Protein AF-A0A6A6EP30-F1 (afdb_monomer)

Secondary structure (DSSP, 8-state):
-PPPPPPPPP-S-GGGHHHHHHHHHHHHHHTT--HHHHHHHHHHHHS---

Structure (mmCIF, N/CA/C/O backbone):
data_AF-A0A6A6EP30-F1
#
_entry.id   AF-A0A6A6EP30-F1
#
loop_
_atom_site.group_PDB
_atom_site.id
_atom_site.type_symbol
_atom_site.label_atom_id
_atom_site.label_alt_id
_atom_site.label_comp_id
_atom_site.label_asym_id
_atom_site.label_entity_id
_atom_site.label_seq_id
_atom_site.pdbx_PDB_ins_code
_atom_site.Cartn_x
_atom_site.Cartn_y
_atom_site.Cartn_z
_atom_site.occupancy
_atom_site.B_iso_or_equiv
_atom_site.auth_seq_id
_atom_site.auth_comp_id
_atom_site.auth_asym_id
_atom_site.auth_atom_id
_atom_site.pdbx_PDB_model_num
ATOM 1 N N . ARG A 1 1 ? -14.242 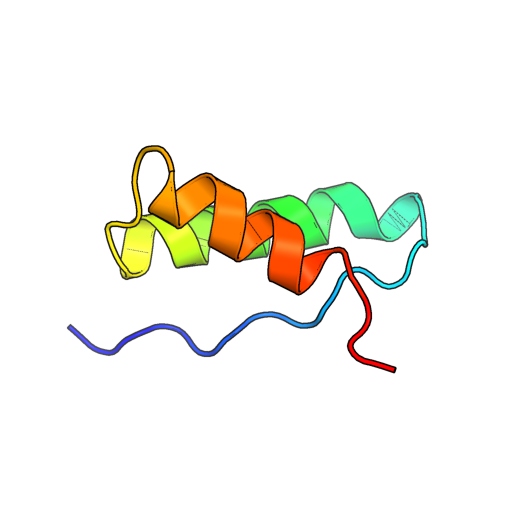15.894 7.222 1.00 60.94 1 ARG A N 1
ATOM 2 C CA . ARG A 1 1 ? -12.956 15.982 6.482 1.00 60.94 1 ARG A CA 1
ATOM 3 C C . ARG A 1 1 ? -13.148 15.214 5.178 1.00 60.94 1 ARG A C 1
ATOM 5 O O . ARG A 1 1 ? -13.618 14.086 5.285 1.00 60.94 1 ARG A O 1
ATOM 12 N N . PRO A 1 2 ? -12.921 15.797 3.989 1.00 68.94 2 PRO A N 1
ATOM 13 C CA . PRO A 1 2 ? -13.091 15.056 2.740 1.00 68.94 2 PRO A CA 1
ATOM 14 C C . PRO A 1 2 ? -12.103 13.883 2.713 1.00 68.94 2 PRO A C 1
ATOM 16 O O . PRO A 1 2 ? -10.929 14.065 3.038 1.00 68.94 2 PRO A O 1
ATOM 19 N N . ARG A 1 3 ? -12.603 12.678 2.420 1.00 77.06 3 ARG A N 1
ATOM 20 C CA . ARG A 1 3 ? -11.783 11.463 2.323 1.00 77.06 3 ARG A CA 1
ATOM 21 C C . ARG A 1 3 ? -10.952 11.540 1.044 1.00 77.06 3 ARG A C 1
ATOM 23 O O . ARG A 1 3 ? -11.484 11.924 0.004 1.00 77.06 3 ARG A O 1
ATOM 30 N N . LEU A 1 4 ? -9.665 11.194 1.120 1.00 85.44 4 LEU A N 1
ATOM 31 C CA . LEU A 1 4 ? -8.838 11.072 -0.083 1.00 85.44 4 LEU A CA 1
ATOM 32 C C . LEU A 1 4 ? -9.414 9.981 -0.999 1.00 85.44 4 LEU A C 1
ATOM 34 O O . LEU A 1 4 ? -9.901 8.968 -0.481 1.00 85.44 4 LEU A O 1
ATOM 38 N N . PRO A 1 5 ? -9.350 10.146 -2.332 1.00 88.38 5 PRO A N 1
ATOM 39 C CA . PRO A 1 5 ? -9.681 9.063 -3.247 1.00 88.38 5 PRO A CA 1
ATOM 40 C C . PRO A 1 5 ? -8.750 7.871 -3.012 1.00 88.38 5 PRO A C 1
ATOM 42 O O . PRO A 1 5 ? -7.646 8.012 -2.473 1.00 88.38 5 PRO A O 1
ATOM 45 N N . ASP A 1 6 ? -9.210 6.688 -3.396 1.00 87.62 6 ASP A N 1
ATOM 46 C CA . ASP A 1 6 ? -8.381 5.497 -3.318 1.00 87.62 6 ASP A CA 1
ATOM 47 C C . ASP A 1 6 ? -7.219 5.568 -4.323 1.00 87.62 6 ASP A C 1
ATOM 49 O O . ASP A 1 6 ? -7.431 5.905 -5.490 1.00 87.62 6 ASP A O 1
ATOM 53 N N . PRO A 1 7 ? -5.982 5.275 -3.886 1.00 87.25 7 PRO A N 1
ATOM 54 C CA . PRO A 1 7 ? -4.847 5.176 -4.779 1.00 87.25 7 PRO A CA 1
ATOM 55 C C . PRO A 1 7 ? -4.959 3.928 -5.666 1.00 87.25 7 PRO A C 1
ATOM 57 O O . PRO A 1 7 ? -5.624 2.957 -5.293 1.00 87.25 7 PRO A O 1
ATOM 60 N N . PRO A 1 8 ? -4.278 3.924 -6.825 1.00 87.44 8 PRO A N 1
ATOM 61 C CA . PRO A 1 8 ? -4.248 2.758 -7.696 1.00 87.44 8 PRO A CA 1
ATOM 62 C C . PRO A 1 8 ? -3.596 1.557 -6.998 1.00 87.44 8 PRO A C 1
ATOM 64 O O . PRO A 1 8 ? -2.716 1.717 -6.142 1.00 87.44 8 PRO A O 1
ATOM 67 N N . CYS A 1 9 ? -3.990 0.350 -7.408 1.00 92.19 9 CYS A N 1
ATOM 68 C CA . CYS A 1 9 ? -3.305 -0.871 -6.996 1.00 92.19 9 CYS A CA 1
ATOM 69 C C . CYS A 1 9 ? -1.835 -0.848 -7.439 1.00 92.19 9 CYS A C 1
ATOM 71 O O . CYS A 1 9 ? -1.457 -0.169 -8.403 1.00 92.19 9 CYS A O 1
ATOM 73 N N . PHE A 1 10 ? -0.990 -1.585 -6.723 1.00 91.25 10 PHE A N 1
ATOM 74 C CA . PHE A 1 10 ? 0.416 -1.683 -7.072 1.00 91.25 10 PHE A CA 1
ATOM 75 C C . PHE A 1 10 ? 0.565 -2.356 -8.441 1.00 91.25 10 PHE A C 1
ATOM 77 O O . PHE A 1 10 ? 0.008 -3.416 -8.721 1.00 91.25 10 PHE A O 1
ATOM 84 N N . ASN A 1 11 ? 1.334 -1.728 -9.327 1.00 88.12 11 ASN A N 1
ATOM 85 C CA . ASN A 1 11 ? 1.518 -2.203 -10.697 1.00 88.12 11 ASN A CA 1
ATOM 86 C C . ASN A 1 11 ? 2.715 -3.159 -10.851 1.00 88.12 11 ASN A C 1
ATOM 88 O O . ASN A 1 11 ? 3.198 -3.351 -11.965 1.00 88.12 11 ASN A O 1
ATOM 92 N N . SER A 1 12 ? 3.225 -3.707 -9.744 1.00 88.12 12 SER A N 1
ATOM 93 C CA . SER A 1 12 ? 4.383 -4.615 -9.683 1.00 88.12 12 SER A CA 1
ATOM 94 C C . SER A 1 12 ? 5.695 -4.053 -10.242 1.00 88.12 12 SER A C 1
ATOM 96 O O . SER A 1 12 ? 6.665 -4.790 -10.404 1.00 88.12 12 SER A O 1
ATOM 98 N N . LYS A 1 13 ? 5.773 -2.743 -10.519 1.00 91.50 13 LYS A N 1
ATOM 99 C CA . LYS A 1 13 ? 6.989 -2.107 -11.033 1.00 91.50 13 LYS A CA 1
ATOM 100 C C . LYS A 1 13 ? 7.848 -1.595 -9.870 1.00 91.50 13 LYS A C 1
ATOM 102 O O . LYS A 1 13 ? 7.409 -0.712 -9.138 1.00 91.50 13 LYS A O 1
ATOM 107 N N . PRO A 1 14 ? 9.101 -2.055 -9.697 1.00 90.50 14 PRO A N 1
ATOM 108 C CA . PRO A 1 14 ? 9.920 -1.654 -8.547 1.00 90.50 14 PRO A CA 1
ATOM 109 C C . PRO A 1 14 ? 10.132 -0.139 -8.432 1.00 90.50 14 PRO A C 1
ATOM 111 O O . PRO A 1 14 ? 10.114 0.419 -7.337 1.00 90.50 14 PRO A O 1
ATOM 114 N N . TYR A 1 15 ? 10.269 0.554 -9.566 1.00 91.25 15 TYR A N 1
ATOM 115 C CA . TYR A 1 15 ? 10.504 1.998 -9.594 1.00 91.25 15 TYR A CA 1
ATOM 116 C C . TYR A 1 15 ? 9.289 2.835 -9.152 1.00 91.25 15 TYR A C 1
ATOM 118 O O . TYR A 1 15 ? 9.452 4.004 -8.807 1.00 91.25 15 TYR A O 1
ATOM 126 N N . THR A 1 16 ? 8.076 2.268 -9.132 1.00 91.12 16 THR A N 1
ATOM 127 C CA . THR A 1 16 ? 6.861 2.952 -8.650 1.00 91.12 16 THR A CA 1
ATOM 128 C C . THR A 1 16 ? 6.570 2.665 -7.178 1.00 91.12 16 THR A C 1
ATOM 130 O O . THR A 1 16 ? 5.759 3.374 -6.582 1.00 91.12 16 THR A O 1
ATOM 133 N N . LEU A 1 17 ? 7.250 1.682 -6.567 1.00 91.81 17 LEU A N 1
ATOM 134 C CA . LEU A 1 17 ? 6.982 1.210 -5.205 1.00 91.81 17 LEU A CA 1
ATOM 135 C C . LEU A 1 17 ? 7.036 2.343 -4.179 1.00 91.81 17 LEU A C 1
ATOM 137 O O . LEU A 1 17 ? 6.137 2.482 -3.354 1.00 91.81 17 LEU A O 1
ATOM 141 N N . ARG A 1 18 ? 8.065 3.195 -4.252 1.00 94.69 18 ARG A N 1
ATOM 142 C CA . ARG A 1 18 ? 8.224 4.315 -3.315 1.00 94.69 18 ARG A CA 1
ATOM 143 C C . ARG A 1 18 ? 7.056 5.296 -3.406 1.00 94.69 18 ARG A C 1
ATOM 145 O O . ARG A 1 18 ? 6.505 5.683 -2.380 1.00 94.69 18 ARG A O 1
ATOM 152 N N . THR A 1 19 ? 6.681 5.689 -4.619 1.00 94.19 19 THR A N 1
ATOM 153 C CA . THR A 1 19 ? 5.562 6.609 -4.860 1.00 94.19 19 THR A CA 1
ATOM 154 C C . THR A 1 19 ? 4.241 5.987 -4.410 1.00 94.19 19 THR A C 1
ATOM 156 O O . THR A 1 19 ? 3.442 6.645 -3.748 1.00 94.19 19 THR A O 1
ATOM 159 N N . TRP A 1 20 ? 4.036 4.702 -4.697 1.00 94.31 20 TRP A N 1
ATOM 160 C CA . TRP A 1 20 ? 2.850 3.958 -4.281 1.00 94.31 20 TRP A CA 1
ATOM 161 C C . TRP A 1 20 ? 2.719 3.884 -2.751 1.00 94.31 20 TRP A C 1
ATOM 163 O O . TRP A 1 20 ? 1.676 4.244 -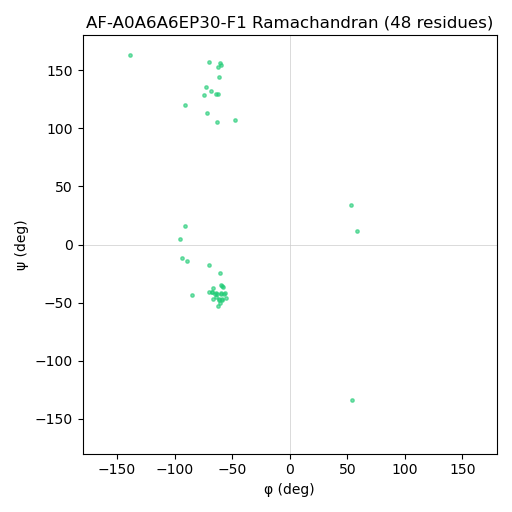2.206 1.00 94.31 20 TRP A O 1
ATOM 173 N N . LEU A 1 21 ? 3.799 3.553 -2.033 1.00 94.75 21 LEU A N 1
ATOM 174 C CA . LEU A 1 21 ? 3.816 3.539 -0.564 1.00 94.75 21 LEU A CA 1
ATOM 175 C C . LEU A 1 21 ? 3.496 4.914 0.044 1.00 94.75 21 LEU A C 1
ATOM 177 O O . LEU A 1 21 ? 2.840 4.987 1.085 1.00 94.75 21 LEU A O 1
ATOM 181 N N . LEU A 1 22 ? 3.926 6.011 -0.593 1.00 95.62 22 LEU A N 1
ATOM 182 C CA . LEU A 1 22 ? 3.583 7.365 -0.143 1.00 95.62 22 LEU A CA 1
ATOM 183 C C . LEU A 1 22 ? 2.079 7.640 -0.255 1.00 95.62 22 LEU A C 1
ATOM 185 O O . LEU A 1 22 ? 1.497 8.187 0.684 1.00 95.62 22 LEU A O 1
ATOM 189 N N . PHE A 1 23 ? 1.443 7.225 -1.353 1.00 94.00 23 PHE A N 1
ATOM 190 C CA . PHE A 1 23 ? -0.005 7.357 -1.516 1.00 94.00 23 PHE A CA 1
ATOM 191 C C . PHE A 1 23 ? -0.778 6.529 -0.487 1.00 94.00 23 PHE A C 1
ATOM 193 O O . PHE A 1 23 ? -1.683 7.052 0.165 1.00 94.00 23 PHE A O 1
ATOM 200 N N . ILE A 1 24 ? -0.375 5.274 -0.273 1.00 94.94 24 ILE A N 1
ATOM 201 C CA . ILE A 1 24 ? -0.977 4.399 0.738 1.00 94.94 24 ILE A CA 1
ATOM 202 C C . ILE A 1 24 ? -0.850 5.022 2.132 1.00 94.94 24 ILE A C 1
ATOM 204 O O . ILE A 1 24 ? -1.844 5.158 2.842 1.00 94.94 24 ILE A O 1
ATOM 208 N N . LYS A 1 25 ? 0.337 5.508 2.511 1.00 94.88 25 LYS A N 1
ATOM 209 C CA . LYS A 1 25 ? 0.553 6.165 3.810 1.00 94.88 25 LYS A CA 1
ATOM 210 C C . LYS A 1 25 ? -0.336 7.399 4.001 1.00 94.88 25 LYS A C 1
ATOM 212 O O . LYS A 1 25 ? -0.869 7.604 5.094 1.00 94.88 25 LYS A O 1
ATOM 217 N N . ALA A 1 26 ? -0.501 8.222 2.965 1.00 94.31 26 ALA A N 1
ATOM 218 C CA . ALA A 1 26 ? -1.376 9.393 3.016 1.00 94.31 26 ALA A CA 1
ATOM 219 C C . ALA A 1 26 ? -2.843 8.994 3.239 1.00 94.31 26 ALA A C 1
ATOM 221 O O . ALA A 1 26 ? -3.529 9.593 4.071 1.00 94.31 26 ALA A O 1
ATOM 222 N N . LYS A 1 27 ? -3.296 7.943 2.552 1.00 94.25 27 LYS A N 1
ATOM 223 C CA . LYS A 1 27 ? -4.649 7.398 2.658 1.00 94.25 27 LYS A C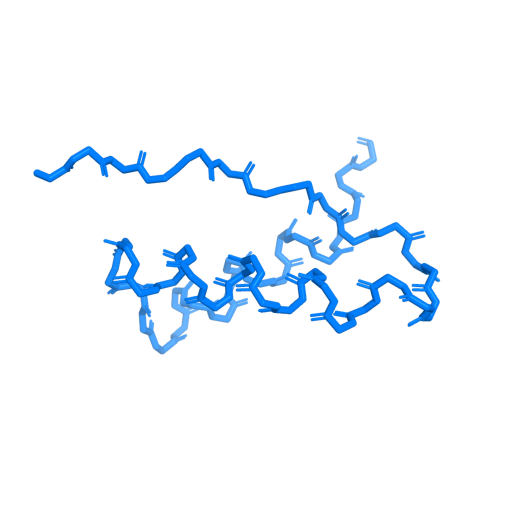A 1
ATOM 224 C C . LYS A 1 27 ? -4.934 6.788 4.030 1.00 94.25 27 LYS A C 1
ATOM 226 O O . LYS A 1 27 ? -5.921 7.168 4.653 1.00 94.25 27 LYS A O 1
ATOM 231 N N . LEU A 1 28 ? -4.027 5.962 4.558 1.00 94.81 28 LEU A N 1
ATOM 232 C CA . LEU A 1 28 ? -4.139 5.407 5.914 1.00 94.81 28 LEU A CA 1
ATOM 233 C C . LEU A 1 28 ? -4.278 6.518 6.969 1.00 94.81 28 LEU A C 1
ATOM 235 O O . LEU A 1 28 ? -5.115 6.427 7.865 1.00 94.81 28 LEU A O 1
ATOM 239 N N . ARG A 1 29 ? -3.506 7.607 6.837 1.00 94.81 29 ARG A N 1
ATOM 240 C CA . ARG A 1 29 ? -3.580 8.760 7.751 1.00 94.81 29 ARG A CA 1
ATOM 241 C C . ARG A 1 29 ? -4.872 9.566 7.593 1.00 94.81 29 ARG A C 1
ATOM 243 O O . ARG A 1 29 ? -5.413 10.026 8.596 1.00 94.81 29 ARG A O 1
ATOM 250 N N . SER A 1 30 ? -5.332 9.774 6.358 1.00 94.00 30 SER A N 1
ATOM 251 C CA . SER A 1 30 ? -6.598 10.461 6.056 1.00 94.00 30 SER A CA 1
ATOM 252 C C . SER A 1 30 ? -7.778 9.743 6.700 1.00 94.00 30 SER A C 1
ATOM 254 O O . SER A 1 30 ? -8.602 10.376 7.361 1.00 94.00 30 SER A O 1
ATOM 256 N N . ASP A 1 31 ? -7.809 8.422 6.547 1.00 93.69 31 ASP A N 1
ATOM 257 C CA . ASP A 1 31 ? -8.953 7.590 6.915 1.00 93.69 31 ASP A CA 1
ATOM 258 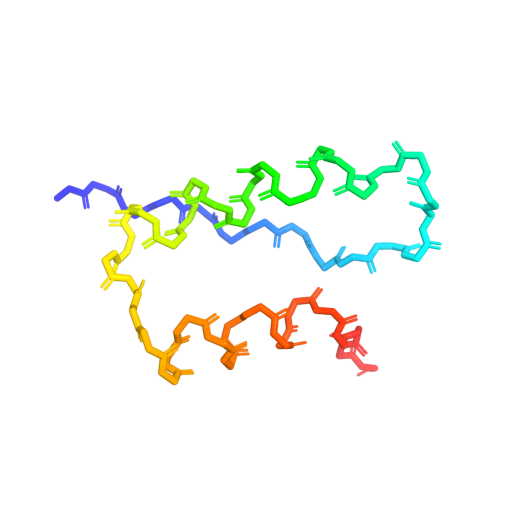C C . ASP A 1 31 ? -8.809 6.995 8.325 1.00 93.69 31 ASP A C 1
ATOM 260 O O . ASP A 1 31 ? -9.662 6.231 8.765 1.00 93.69 31 ASP A O 1
ATOM 264 N N . GLN A 1 32 ? -7.746 7.379 9.045 1.00 94.38 32 GLN A N 1
ATOM 265 C CA . GLN A 1 32 ? -7.423 6.922 10.402 1.00 94.38 32 GLN A CA 1
ATOM 266 C C . GLN A 1 32 ? -7.389 5.389 10.527 1.00 94.38 32 GLN A C 1
ATOM 268 O O . GLN A 1 32 ? -7.733 4.826 11.566 1.00 94.38 32 GLN A O 1
ATOM 273 N N . LEU A 1 33 ? -6.947 4.709 9.466 1.00 94.38 33 LEU A N 1
ATOM 274 C CA . LEU A 1 33 ? -6.814 3.258 9.438 1.00 94.38 33 LEU A CA 1
ATOM 275 C C . LEU A 1 33 ? -5.594 2.838 10.261 1.00 94.38 33 LE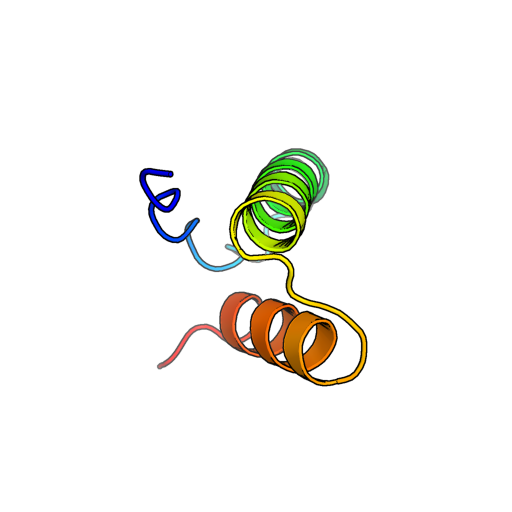U A C 1
ATOM 277 O O . LEU A 1 33 ? -4.485 3.338 10.062 1.00 94.38 33 LEU A O 1
ATOM 281 N N . THR A 1 34 ? -5.798 1.895 11.176 1.00 94.75 34 THR A N 1
ATOM 282 C CA . THR A 1 34 ? -4.767 1.378 12.082 1.00 94.75 34 THR A CA 1
ATOM 283 C C . THR A 1 34 ? -4.880 -0.140 12.227 1.00 94.75 34 THR A C 1
ATOM 285 O O . THR A 1 34 ? -5.898 -0.738 11.868 1.00 94.75 34 THR A O 1
ATOM 288 N N .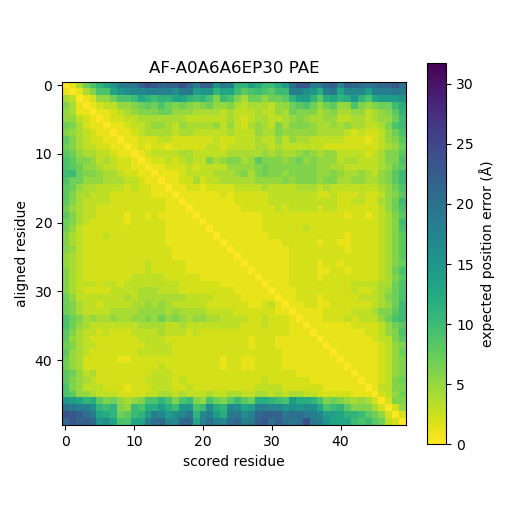 GLY A 1 35 ? -3.815 -0.776 12.727 1.00 95.56 35 GLY A N 1
ATOM 289 C CA . GLY A 1 35 ? -3.788 -2.212 13.017 1.00 95.56 35 GLY A CA 1
ATOM 290 C C . GLY A 1 35 ? -4.184 -3.082 11.819 1.0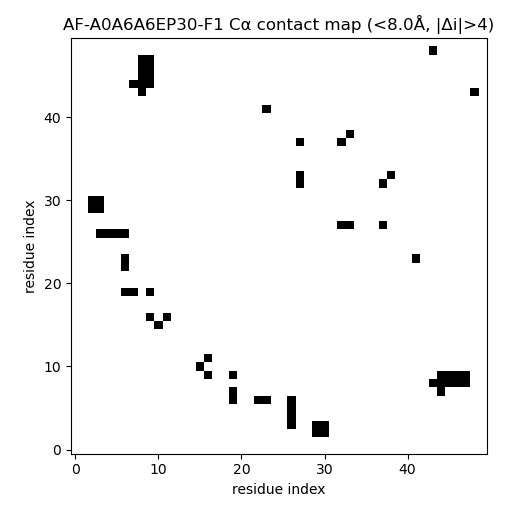0 95.56 35 GLY A C 1
ATOM 291 O O . GLY A 1 35 ? -3.731 -2.852 10.697 1.00 95.56 35 GLY A O 1
ATOM 292 N N . ALA A 1 36 ? -5.057 -4.061 12.067 1.00 96.75 36 ALA A N 1
ATOM 293 C CA . ALA A 1 36 ? -5.537 -4.998 11.052 1.00 96.75 36 ALA A CA 1
ATOM 294 C C . ALA A 1 36 ? -6.235 -4.303 9.870 1.00 96.75 36 ALA A C 1
ATOM 296 O O . ALA A 1 36 ? -6.040 -4.701 8.728 1.00 96.75 36 ALA A O 1
ATOM 297 N N . ASN A 1 37 ? -6.974 -3.214 10.113 1.00 94.75 37 ASN A N 1
ATOM 298 C CA . ASN A 1 37 ? -7.667 -2.487 9.045 1.00 94.75 37 ASN A CA 1
ATOM 299 C C . ASN A 1 37 ? -6.682 -1.812 8.082 1.00 94.75 37 ASN A C 1
ATOM 301 O O . ASN A 1 37 ? -6.912 -1.794 6.877 1.00 94.75 37 ASN A O 1
ATOM 305 N N . ALA A 1 38 ? -5.571 -1.278 8.602 1.00 95.38 38 ALA A N 1
ATOM 306 C CA . ALA A 1 38 ? -4.513 -0.721 7.763 1.00 95.38 38 ALA A CA 1
ATOM 307 C C . ALA A 1 38 ? -3.799 -1.810 6.955 1.00 95.38 38 ALA A C 1
ATOM 309 O O . ALA A 1 38 ? -3.504 -1.595 5.782 1.00 95.38 38 ALA A O 1
ATOM 310 N N . PHE A 1 39 ? -3.539 -2.969 7.570 1.00 94.62 39 PHE A N 1
ATOM 311 C CA . PHE A 1 39 ? -2.924 -4.107 6.889 1.00 94.62 39 PHE A CA 1
ATOM 312 C C . PHE A 1 39 ? -3.805 -4.628 5.749 1.00 94.62 39 PHE A C 1
ATOM 314 O O . PHE A 1 39 ? -3.339 -4.670 4.615 1.00 94.62 39 PHE A O 1
ATOM 321 N N . ASN A 1 40 ? -5.075 -4.938 6.028 1.00 94.75 40 ASN A N 1
ATOM 322 C CA . ASN A 1 40 ? -6.024 -5.432 5.026 1.00 94.75 40 ASN A CA 1
ATOM 323 C C . ASN A 1 40 ? -6.156 -4.441 3.865 1.00 94.75 40 ASN A C 1
ATOM 325 O O . ASN A 1 40 ? -6.063 -4.825 2.709 1.00 94.75 40 ASN A O 1
ATOM 329 N N . TYR A 1 41 ? -6.240 -3.142 4.167 1.00 93.12 41 TYR A N 1
ATOM 330 C CA . TYR A 1 41 ? -6.283 -2.108 3.136 1.00 93.12 41 TYR A CA 1
ATOM 331 C C . TYR A 1 41 ? -5.045 -2.106 2.224 1.00 93.12 41 TYR A C 1
ATOM 333 O O . TYR A 1 41 ? -5.155 -1.926 1.013 1.00 93.12 41 TYR A O 1
ATOM 341 N N . VAL A 1 42 ? -3.847 -2.270 2.795 1.00 93.75 42 VAL A N 1
ATOM 342 C CA . VAL A 1 42 ? -2.603 -2.352 2.011 1.00 93.75 42 VAL A CA 1
ATOM 343 C C . VAL A 1 42 ? -2.591 -3.633 1.176 1.00 93.75 42 VAL A C 1
ATOM 345 O O . VAL A 1 42 ? -2.183 -3.583 0.018 1.00 93.75 42 VAL A O 1
ATOM 348 N N . TRP A 1 43 ? -3.051 -4.749 1.747 1.00 92.44 43 TRP A N 1
ATOM 349 C CA . TRP A 1 43 ? -3.147 -6.047 1.081 1.00 92.44 43 TRP A CA 1
ATOM 350 C C . TRP A 1 43 ? -4.064 -5.992 -0.146 1.00 92.44 43 TRP A C 1
ATOM 352 O O . TRP A 1 43 ? -3.620 -6.302 -1.250 1.00 92.44 43 TRP A O 1
ATOM 362 N N . ASP A 1 44 ? -5.272 -5.448 0.004 1.00 92.12 44 ASP A N 1
ATOM 363 C CA . ASP A 1 44 ? -6.244 -5.271 -1.086 1.00 92.12 44 ASP A CA 1
ATOM 364 C C . ASP A 1 44 ? -5.715 -4.371 -2.217 1.00 92.12 44 ASP A C 1
ATOM 366 O O . ASP A 1 44 ? -6.175 -4.425 -3.355 1.00 92.12 44 ASP A O 1
ATOM 370 N N . ARG A 1 45 ? -4.759 -3.486 -1.910 1.00 91.25 45 ARG A N 1
ATOM 371 C CA . ARG A 1 45 ? -4.110 -2.610 -2.898 1.00 91.25 45 ARG A CA 1
ATOM 372 C C . ARG A 1 45 ? -2.871 -3.244 -3.530 1.00 91.25 45 ARG A C 1
ATOM 374 O O . ARG A 1 45 ? -2.386 -2.710 -4.529 1.00 91.25 45 ARG A O 1
ATOM 381 N N . LEU A 1 46 ? -2.343 -4.331 -2.969 1.00 89.62 46 LEU A N 1
ATOM 382 C CA . LEU A 1 46 ? -1.284 -5.145 -3.573 1.00 89.62 46 LEU A CA 1
ATOM 383 C C . LEU A 1 46 ? -1.867 -6.176 -4.534 1.00 89.62 46 LEU A C 1
ATOM 385 O O . LEU A 1 46 ? -1.337 -6.342 -5.632 1.00 89.62 46 LEU A O 1
ATOM 389 N N . GLU A 1 47 ? -2.949 -6.842 -4.138 1.00 79.25 47 GLU A N 1
ATOM 390 C CA . GLU A 1 47 ? -3.650 -7.782 -5.001 1.00 79.25 47 GLU A CA 1
ATOM 391 C C . GLU A 1 47 ? -4.397 -6.994 -6.082 1.00 79.25 47 GLU A C 1
ATOM 393 O O . GLU A 1 47 ? -5.315 -6.217 -5.820 1.00 79.25 47 GLU A O 1
ATOM 398 N N . GLN A 1 48 ? -3.966 -7.140 -7.3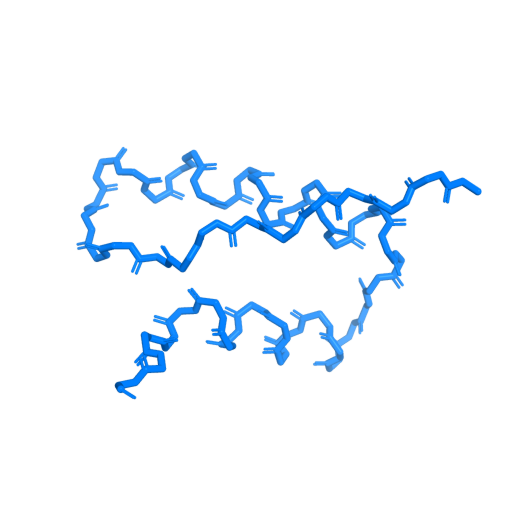37 1.00 69.31 48 GLN A N 1
ATOM 399 C CA . GLN A 1 48 ? -4.805 -6.732 -8.455 1.00 69.31 48 GLN A CA 1
ATOM 400 C C . GLN A 1 48 ? -6.038 -7.631 -8.395 1.00 69.31 48 GLN A C 1
ATOM 402 O O . GLN A 1 48 ? -5.927 -8.819 -8.688 1.00 69.31 48 GLN A O 1
ATOM 407 N N . LEU A 1 49 ? -7.175 -7.080 -7.954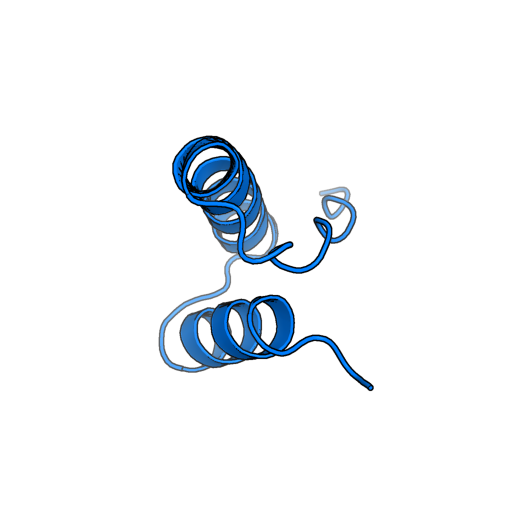 1.00 57.19 49 LEU A N 1
ATOM 408 C CA . LEU A 1 49 ? -8.487 -7.686 -8.174 1.00 57.19 49 LEU A CA 1
ATOM 409 C C . LEU A 1 49 ? -8.543 -8.070 -9.659 1.00 57.19 49 LEU A C 1
ATOM 411 O O . LEU A 1 49 ? -8.520 -7.181 -10.513 1.00 57.19 49 LEU A O 1
ATOM 415 N N . GLN A 1 50 ? -8.463 -9.378 -9.925 1.00 51.03 50 GLN A N 1
ATOM 416 C CA . GLN A 1 50 ? -8.516 -9.957 -11.267 1.00 51.03 50 GLN A CA 1
ATOM 417 C C . GLN A 1 50 ? -9.840 -9.631 -11.951 1.00 51.03 50 GLN A C 1
ATOM 419 O O . GLN A 1 50 ? -10.877 -9.605 -11.247 1.00 51.03 50 GLN A O 1
#

Sequence (50 aa):
RPRLPDPPCFNSKPYTLRTWLLFIKAKLRSDQLTGANAFNYVWDRLEQLQ

Foldseek 3Di:
DDQDDDDAADPPDPVCVVVSVVRLVVNCVRVVPDDPRSVVSNVVSPDPPD

pLDDT: mean 88.93, std 10.16, range [51.03, 96.75]

Solvent-accessible surface area (backbone atoms only — not comparable to full-atom values): 3154 Å² total; per-residue (Å²): 130,89,75,68,77,84,72,80,52,57,81,85,46,78,89,49,47,67,62,52,52,53,49,52,53,51,44,33,62,66,70,68,45,53,72,70,60,33,50,52,54,53,49,62,32,53,49,69,83,125

Nearest PDB structures (foldseek):
  5zlf-assembly1_B  TM=4.417E-01  e=7.407E+00  Escherichia coli K-12

Organism: NCBI:txid1314779

Mean predicted aligned error: 4.32 Å

Radius of gyration: 10.88 Å; Cα contacts (8 Å, |Δi|>4): 33; chains: 1; bounding box: 24×26×24 Å